Protein AF-A0A1C7PB71-F1 (afdb_monomer_lite)

Radius of gyration: 17.46 Å; chains: 1; bounding box: 55×20×53 Å

pLDDT: mean 82.97, std 10.56, range [51.03, 93.81]

Structure (mmCIF, N/CA/C/O backbone):
data_AF-A0A1C7PB71-F1
#
_entry.id   AF-A0A1C7PB71-F1
#
loop_
_atom_site.group_PDB
_atom_site.id
_atom_site.type_symbol
_atom_site.label_atom_id
_atom_site.label_alt_id
_atom_site.label_comp_id
_atom_site.label_asym_id
_atom_site.label_entity_id
_atom_site.label_seq_id
_atom_site.pdbx_PDB_ins_code
_atom_site.Cartn_x
_atom_site.Cartn_y
_atom_site.Cartn_z
_atom_site.occupancy
_atom_site.B_iso_or_equiv
_atom_site.auth_seq_id
_atom_site.auth_comp_id
_atom_site.auth_asym_id
_atom_site.auth_atom_id
_atom_site.pdbx_PDB_model_num
ATOM 1 N N . MET A 1 1 ? -35.624 0.502 22.010 1.00 69.62 1 MET A N 1
ATOM 2 C CA . MET A 1 1 ? -34.615 -0.101 21.111 1.00 69.62 1 MET A CA 1
ATOM 3 C C . MET A 1 1 ? -33.253 0.416 21.542 1.00 69.62 1 MET A C 1
ATOM 5 O O . MET A 1 1 ? -33.101 1.626 21.637 1.00 69.62 1 MET A O 1
ATOM 9 N N . TYR A 1 2 ? -32.309 -0.458 21.894 1.00 75.94 2 TYR A N 1
ATOM 10 C CA . TYR A 1 2 ? -30.954 -0.017 22.238 1.00 75.94 2 TYR A CA 1
ATOM 11 C C . TYR A 1 2 ? -30.244 0.479 20.971 1.00 75.94 2 TYR A C 1
ATOM 13 O O . TYR A 1 2 ? -30.193 -0.243 19.975 1.00 75.94 2 TYR A O 1
ATOM 21 N N . ILE A 1 3 ? -29.731 1.711 21.000 1.00 72.31 3 ILE A N 1
ATOM 22 C CA . ILE A 1 3 ? -28.936 2.287 19.913 1.00 72.31 3 ILE A CA 1
ATOM 23 C C . ILE A 1 3 ? -27.471 2.193 20.351 1.00 72.31 3 ILE A C 1
ATOM 25 O O . ILE A 1 3 ? -27.081 2.914 21.271 1.00 72.31 3 ILE A O 1
ATOM 29 N N . PRO A 1 4 ? -26.662 1.316 19.733 1.00 64.75 4 PRO A N 1
ATOM 30 C CA . PRO A 1 4 ? -25.273 1.146 20.126 1.00 64.75 4 PRO A CA 1
ATOM 31 C C . PRO A 1 4 ? -24.500 2.445 19.932 1.00 64.75 4 PRO A C 1
ATOM 33 O O . PRO A 1 4 ? -24.648 3.140 18.919 1.00 64.75 4 PRO A O 1
ATOM 36 N N . THR A 1 5 ? -23.659 2.759 20.911 1.00 68.38 5 THR A N 1
ATOM 37 C CA . THR A 1 5 ? -22.814 3.950 20.878 1.00 68.38 5 THR A CA 1
ATOM 38 C C . THR A 1 5 ? -21.776 3.830 19.757 1.00 68.38 5 THR A C 1
ATOM 40 O O . THR A 1 5 ? -21.419 2.737 19.307 1.00 68.38 5 THR A O 1
ATOM 43 N N . GLN A 1 6 ? -21.276 4.970 19.266 1.00 55.66 6 GLN A N 1
ATOM 44 C CA . GLN A 1 6 ? -20.252 4.989 18.211 1.00 55.66 6 GLN A CA 1
ATOM 45 C C . GLN A 1 6 ? -19.020 4.163 18.627 1.00 55.66 6 GLN A C 1
ATOM 47 O O . GLN A 1 6 ? -18.451 3.451 17.807 1.00 55.66 6 GLN A O 1
ATOM 52 N N . GLU A 1 7 ? -18.651 4.179 19.907 1.00 57.47 7 GLU A N 1
ATOM 53 C CA . GLU A 1 7 ? -17.521 3.401 20.420 1.00 57.47 7 GLU A CA 1
ATOM 54 C C . GLU A 1 7 ? -17.745 1.888 20.320 1.00 57.47 7 GLU A C 1
ATOM 56 O O . GLU A 1 7 ? -16.838 1.170 19.901 1.00 57.47 7 GLU A O 1
ATOM 61 N N . GLU A 1 8 ? -18.956 1.399 20.589 1.00 57.34 8 GLU A N 1
ATOM 62 C CA . GLU A 1 8 ? -19.285 -0.020 20.428 1.00 57.34 8 GLU A CA 1
ATOM 63 C C . GLU A 1 8 ? -19.335 -0.466 18.962 1.00 57.34 8 GLU A C 1
ATOM 65 O O . GLU A 1 8 ? -18.887 -1.572 18.647 1.00 57.34 8 GLU A O 1
ATOM 70 N N . ARG A 1 9 ? -19.804 0.393 18.042 1.00 58.88 9 ARG A N 1
ATOM 71 C CA . ARG A 1 9 ? -19.776 0.097 16.595 1.00 58.88 9 ARG A CA 1
ATOM 72 C C . ARG A 1 9 ? -18.356 -0.028 16.049 1.00 58.88 9 ARG A C 1
ATOM 74 O O . ARG A 1 9 ? -18.106 -0.899 15.218 1.00 58.88 9 ARG A O 1
ATOM 81 N N . TYR A 1 10 ? -17.437 0.829 16.492 1.00 53.44 10 TYR A N 1
ATOM 82 C CA . TYR A 1 10 ? -16.072 0.866 15.956 1.00 53.44 10 TYR A CA 1
ATOM 83 C C . TYR A 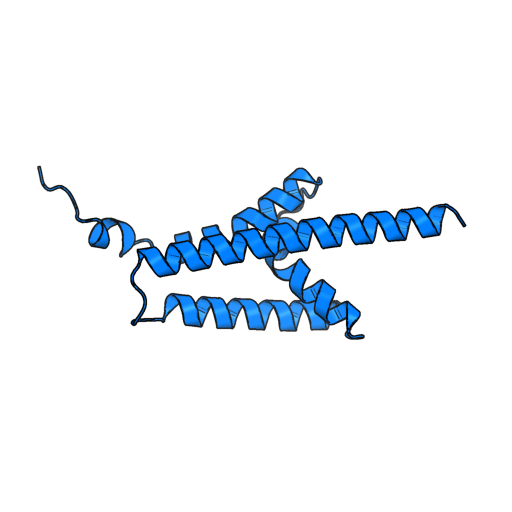1 10 ? -15.078 -0.014 16.728 1.00 53.44 10 TYR A C 1
ATOM 85 O O . TYR A 1 10 ? -14.031 -0.348 16.186 1.00 53.44 10 TYR A O 1
ATOM 93 N N . SER A 1 11 ? -15.395 -0.446 17.951 1.00 54.25 11 SER A N 1
ATOM 94 C CA . SER A 1 11 ? -14.504 -1.247 18.806 1.00 54.25 11 SER A CA 1
ATOM 95 C C . SER A 1 11 ? -14.234 -2.662 18.266 1.00 54.25 11 SER A C 1
ATOM 97 O O . SER A 1 11 ? -13.082 -3.095 18.221 1.00 54.25 11 SER A O 1
ATOM 99 N N . LYS A 1 12 ? -15.259 -3.375 17.773 1.00 51.03 12 LYS A N 1
ATOM 100 C CA . LYS A 1 12 ? -15.152 -4.818 17.460 1.00 51.03 12 LYS A CA 1
ATOM 101 C C . LYS A 1 12 ? -14.688 -5.169 16.035 1.00 51.03 12 LYS A C 1
ATOM 103 O O . LYS A 1 12 ? -14.440 -6.339 15.763 1.00 51.03 12 LYS A O 1
ATOM 108 N N . LYS A 1 13 ? -14.539 -4.193 15.129 1.00 54.50 13 LYS A N 1
ATOM 109 C CA . LYS A 1 13 ? -14.083 -4.410 13.732 1.00 54.50 13 LYS A CA 1
ATOM 110 C C . LYS A 1 13 ? -12.904 -3.519 13.293 1.00 54.50 13 LYS A C 1
ATOM 112 O O . LYS A 1 13 ? -12.546 -3.531 12.120 1.00 54.50 13 LYS A O 1
ATOM 117 N N . SER A 1 14 ? -12.283 -2.772 14.216 1.00 66.06 14 SER A N 1
ATOM 118 C CA . SER A 1 14 ? -11.401 -1.638 13.875 1.00 66.06 14 SER A CA 1
ATOM 119 C C . SER A 1 14 ? -10.160 -1.976 13.044 1.00 66.06 14 SER A C 1
ATOM 121 O O . SER A 1 14 ? -9.817 -1.206 12.151 1.00 66.06 14 SER A O 1
ATOM 123 N N . THR A 1 15 ? -9.468 -3.087 13.300 1.00 75.56 15 THR A N 1
ATOM 124 C CA . THR A 1 15 ? -8.144 -3.333 12.697 1.00 75.56 15 THR A CA 1
ATOM 125 C C . THR A 1 15 ? -8.227 -3.710 11.225 1.00 75.56 15 THR A C 1
ATOM 127 O O . THR A 1 15 ? -7.506 -3.132 10.418 1.00 75.56 15 THR A O 1
ATOM 130 N N . ALA A 1 16 ? -9.137 -4.612 10.855 1.00 79.88 16 ALA A N 1
ATOM 131 C CA . ALA A 1 16 ? -9.353 -4.982 9.457 1.00 79.88 16 ALA A CA 1
ATOM 132 C C . ALA A 1 16 ? -9.875 -3.793 8.635 1.00 79.88 16 ALA A C 1
ATOM 134 O O . ALA A 1 16 ? -9.424 -3.575 7.515 1.00 79.88 16 ALA A O 1
ATOM 135 N N . THR A 1 17 ? -10.765 -2.972 9.207 1.00 82.31 17 THR A N 1
ATOM 136 C CA . THR A 1 17 ? -11.222 -1.745 8.538 1.00 82.31 17 THR A CA 1
ATOM 137 C C . THR A 1 17 ? -10.097 -0.728 8.376 1.00 82.31 17 THR A C 1
ATOM 139 O O . THR A 1 17 ? -9.974 -0.140 7.311 1.00 82.31 17 THR A O 1
ATOM 142 N N . LEU A 1 18 ? -9.237 -0.557 9.389 1.00 84.06 18 LEU A N 1
ATOM 143 C CA . LEU A 1 18 ? -8.066 0.320 9.296 1.00 84.06 18 LEU A CA 1
ATOM 144 C C . LEU A 1 18 ? -7.098 -0.168 8.214 1.00 84.06 18 LEU A C 1
ATOM 146 O O . LEU A 1 18 ? -6.611 0.643 7.438 1.00 84.06 18 LEU A O 1
ATOM 150 N N . LEU A 1 19 ? -6.856 -1.479 8.135 1.00 87.25 19 LEU A N 1
ATOM 151 C CA . LEU A 1 19 ? -6.007 -2.079 7.107 1.00 87.25 19 LEU A CA 1
ATOM 152 C C . LEU A 1 19 ? -6.578 -1.830 5.702 1.00 87.25 19 LEU A C 1
ATOM 154 O O . LEU A 1 19 ? -5.860 -1.383 4.812 1.00 87.25 19 LEU A O 1
ATOM 158 N N . LEU A 1 20 ? -7.881 -2.062 5.515 1.00 86.62 20 LEU A N 1
ATOM 159 C CA . LEU A 1 20 ? -8.559 -1.807 4.243 1.00 86.62 20 LEU A CA 1
ATOM 160 C C . LEU A 1 20 ? -8.494 -0.329 3.845 1.00 86.62 20 LEU A C 1
ATOM 162 O O . LEU A 1 20 ? -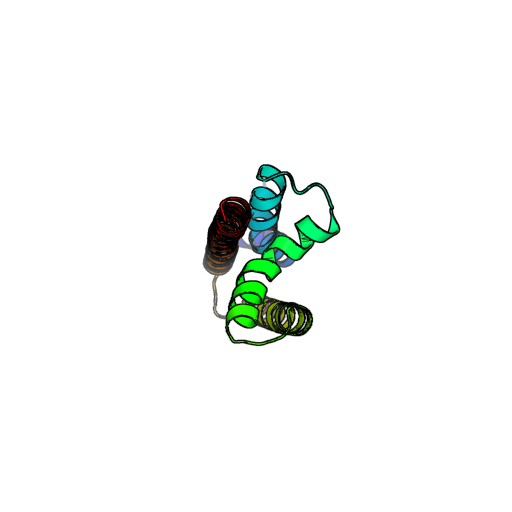8.232 -0.037 2.683 1.00 86.62 20 LEU A O 1
ATOM 166 N N . CYS A 1 21 ? -8.664 0.603 4.789 1.00 88.50 21 CYS A N 1
ATOM 167 C CA . CYS A 1 21 ? -8.527 2.038 4.519 1.00 88.50 21 CYS A CA 1
ATOM 168 C C . CYS A 1 21 ? -7.128 2.428 4.022 1.00 88.50 21 CYS A C 1
ATOM 170 O O . CYS A 1 21 ? -7.000 3.410 3.296 1.00 88.50 21 CYS A O 1
ATOM 172 N N . VAL A 1 22 ? -6.098 1.676 4.414 1.00 89.56 22 VAL A N 1
ATOM 173 C CA . VAL A 1 22 ? -4.711 1.928 4.020 1.00 89.56 22 VAL A CA 1
ATOM 174 C C . VAL A 1 22 ? -4.402 1.300 2.655 1.00 89.56 22 VAL A C 1
ATOM 176 O O . VAL A 1 22 ? -3.855 1.973 1.788 1.00 89.56 22 VAL A O 1
ATOM 179 N N . ILE A 1 23 ? -4.788 0.038 2.434 1.00 90.25 23 ILE A N 1
ATOM 180 C CA . ILE A 1 23 ? -4.387 -0.729 1.239 1.00 90.25 23 ILE A CA 1
ATOM 181 C C . ILE A 1 23 ? -5.294 -0.456 0.031 1.00 90.25 23 ILE A C 1
ATOM 183 O O . ILE A 1 23 ? -4.810 -0.336 -1.096 1.00 90.25 23 ILE A O 1
ATOM 187 N N . ALA A 1 24 ? -6.611 -0.365 0.245 1.00 90.19 24 ALA A N 1
ATOM 188 C CA . ALA A 1 24 ? -7.582 -0.322 -0.848 1.00 90.19 24 ALA A CA 1
ATOM 189 C C . ALA A 1 24 ? -7.385 0.857 -1.821 1.00 90.19 24 ALA A C 1
ATOM 191 O O . ALA A 1 24 ? -7.491 0.623 -3.024 1.00 90.19 24 ALA A O 1
ATOM 192 N N . PRO A 1 25 ? -7.058 2.091 -1.379 1.00 92.69 25 PRO A N 1
ATOM 193 C CA . PRO A 1 25 ? -6.857 3.208 -2.301 1.00 92.69 25 PRO A CA 1
ATOM 194 C C . PRO A 1 25 ? -5.777 2.942 -3.361 1.00 92.69 25 PRO A C 1
ATOM 196 O O . PRO A 1 25 ? -6.005 3.187 -4.545 1.00 92.69 25 PRO A O 1
ATOM 199 N N . SER A 1 26 ? -4.625 2.392 -2.964 1.00 91.06 26 SER A N 1
ATOM 200 C CA . SER A 1 26 ? -3.530 2.070 -3.890 1.00 91.06 26 SER A CA 1
ATOM 201 C C . SER A 1 26 ? -3.901 0.944 -4.855 1.00 91.06 26 SER A C 1
ATOM 203 O O . SER A 1 26 ? -3.586 1.032 -6.041 1.00 91.06 26 SER A O 1
ATOM 205 N N . ALA A 1 27 ? -4.614 -0.079 -4.375 1.00 90.69 27 ALA A N 1
ATOM 206 C CA . ALA A 1 27 ? -5.118 -1.157 -5.224 1.00 90.69 27 ALA A CA 1
ATOM 207 C C . ALA A 1 27 ? -6.102 -0.626 -6.281 1.00 90.69 27 ALA A C 1
ATOM 209 O O . ALA A 1 27 ? -5.996 -0.972 -7.453 1.00 90.69 27 ALA A O 1
ATOM 210 N N . VAL A 1 28 ? -7.018 0.271 -5.895 1.00 90.75 28 VAL A N 1
ATOM 211 C CA . VAL A 1 28 ? -7.968 0.900 -6.827 1.00 90.75 28 VAL A CA 1
ATOM 212 C C . VAL A 1 28 ? -7.236 1.711 -7.895 1.00 90.75 28 VAL A C 1
ATOM 214 O O . VAL A 1 28 ? -7.560 1.581 -9.071 1.00 90.75 28 VAL A O 1
ATOM 217 N N . VAL A 1 29 ? -6.228 2.508 -7.521 1.00 91.25 29 VAL A N 1
ATOM 218 C CA . VAL A 1 29 ? -5.424 3.269 -8.494 1.00 91.25 29 VAL A CA 1
ATOM 219 C C . VAL A 1 29 ? -4.767 2.342 -9.514 1.00 91.25 29 VAL A C 1
ATOM 221 O O . VAL A 1 29 ? -4.870 2.591 -10.712 1.00 91.25 29 VAL A O 1
ATOM 224 N N . LEU A 1 30 ? -4.133 1.263 -9.057 1.00 89.75 30 LEU A N 1
ATOM 225 C CA . LEU A 1 30 ? -3.455 0.323 -9.944 1.00 89.75 30 LEU A CA 1
ATOM 226 C C . LEU A 1 30 ? -4.435 -0.439 -10.847 1.00 89.75 30 LEU A C 1
ATOM 228 O O . LEU A 1 30 ? -4.167 -0.607 -12.035 1.00 89.75 30 LEU A O 1
ATOM 232 N N . GLY A 1 31 ? -5.596 -0.826 -10.313 1.00 88.19 31 GLY A N 1
ATOM 233 C CA . GLY A 1 31 ? -6.670 -1.451 -11.085 1.00 88.19 31 GLY A CA 1
ATOM 234 C C . GLY A 1 31 ? -7.221 -0.538 -12.181 1.00 88.19 31 GLY A C 1
ATOM 235 O O . GLY A 1 31 ? -7.395 -0.973 -13.316 1.00 88.19 31 GLY A O 1
ATOM 236 N N . LEU A 1 32 ? -7.412 0.752 -11.884 1.00 88.44 32 LEU A N 1
ATOM 237 C CA . LEU A 1 32 ? -7.834 1.750 -12.876 1.00 88.44 32 LEU A CA 1
ATOM 238 C C . LEU A 1 32 ? -6.780 1.995 -13.965 1.00 88.44 32 LEU A C 1
ATOM 240 O O . LEU A 1 32 ? -7.132 2.407 -15.066 1.00 88.44 32 LEU A O 1
ATOM 244 N N . MET A 1 33 ? -5.504 1.732 -13.677 1.00 85.00 33 MET A N 1
ATOM 245 C CA . MET A 1 33 ? -4.410 1.800 -14.653 1.00 85.00 33 MET A CA 1
ATOM 246 C C . MET A 1 33 ? -4.184 0.477 -15.406 1.00 85.00 33 MET A C 1
ATOM 248 O O . MET A 1 33 ? -3.216 0.363 -16.153 1.00 85.00 33 MET A O 1
ATOM 252 N N . GLY A 1 34 ? -5.076 -0.508 -15.243 1.00 84.06 34 GLY A N 1
ATOM 253 C CA . GLY A 1 34 ? -5.054 -1.773 -15.982 1.00 84.06 34 GLY A CA 1
ATOM 254 C C . GLY A 1 34 ? -4.357 -2.934 -15.269 1.00 84.06 34 GLY A C 1
ATOM 255 O O . GLY A 1 34 ? -4.213 -4.002 -15.858 1.00 84.06 34 GLY A O 1
ATOM 256 N N . GLY A 1 35 ? -3.938 -2.772 -14.010 1.00 82.44 35 GLY A N 1
ATOM 257 C CA . GLY A 1 35 ? -3.396 -3.870 -13.211 1.00 82.44 35 GLY A CA 1
ATOM 258 C C . GLY A 1 35 ? -4.490 -4.860 -12.808 1.00 82.44 35 GLY A C 1
ATOM 259 O O . GLY A 1 35 ? -5.350 -4.534 -11.994 1.00 82.44 35 GLY A O 1
ATOM 260 N N . THR A 1 36 ? -4.461 -6.074 -13.355 1.00 81.88 36 THR A N 1
ATOM 261 C CA . THR A 1 36 ? -5.464 -7.120 -13.074 1.00 81.88 36 THR A CA 1
ATOM 262 C C . THR A 1 36 ? -4.969 -8.210 -12.125 1.00 81.88 36 THR A C 1
ATOM 264 O O . THR A 1 36 ? -5.779 -8.955 -11.576 1.00 81.88 36 THR A O 1
ATOM 267 N N . ASP A 1 37 ? -3.658 -8.304 -11.903 1.00 89.38 37 ASP A N 1
ATOM 268 C CA . ASP A 1 37 ? -3.071 -9.311 -11.022 1.00 89.38 37 ASP A CA 1
ATOM 269 C C . ASP A 1 37 ? -3.354 -8.985 -9.548 1.00 89.38 37 ASP A C 1
ATOM 271 O O . ASP A 1 37 ? -2.989 -7.925 -9.032 1.00 89.38 37 ASP A O 1
ATOM 275 N N . LEU A 1 38 ? -3.985 -9.934 -8.853 1.00 83.56 38 LEU A N 1
ATOM 276 C CA . LEU A 1 38 ? -4.323 -9.838 -7.438 1.00 83.56 38 LEU A CA 1
ATOM 277 C C . LEU A 1 38 ? -3.091 -9.571 -6.562 1.00 83.56 38 LEU A C 1
ATOM 279 O O . LEU A 1 38 ? -3.170 -8.770 -5.630 1.00 83.56 38 LEU A O 1
ATOM 283 N N . MET A 1 39 ? -1.951 -10.204 -6.852 1.00 84.94 39 MET A N 1
ATOM 284 C CA . MET A 1 39 ? -0.726 -10.002 -6.069 1.00 84.94 39 MET A CA 1
ATOM 285 C C . MET A 1 39 ? -0.173 -8.590 -6.259 1.00 84.94 39 MET A C 1
ATOM 287 O O . MET A 1 39 ? 0.274 -7.952 -5.300 1.00 84.94 39 MET A O 1
ATOM 291 N N . LEU A 1 40 ? -0.263 -8.066 -7.480 1.00 84.38 40 LEU A N 1
ATOM 292 C CA . LEU A 1 40 ? 0.141 -6.705 -7.812 1.00 84.38 40 LEU A CA 1
ATOM 293 C C . LEU A 1 40 ? -0.769 -5.681 -7.112 1.00 84.38 40 LEU A C 1
ATOM 295 O O . LEU A 1 40 ? -0.287 -4.724 -6.513 1.00 84.38 40 LEU A O 1
ATOM 299 N N . LEU A 1 41 ? -2.082 -5.927 -7.105 1.00 86.88 41 LEU A N 1
ATOM 300 C CA . LEU A 1 41 ? -3.071 -5.086 -6.428 1.00 86.88 41 LEU A CA 1
ATOM 301 C C . LEU A 1 41 ? -2.863 -5.050 -4.909 1.00 86.88 41 LEU A C 1
ATOM 303 O O . LEU A 1 41 ? -2.916 -3.979 -4.306 1.00 86.88 41 LEU A O 1
ATOM 307 N N . LEU A 1 42 ? -2.576 -6.194 -4.283 1.00 83.69 42 LEU A N 1
ATOM 308 C CA . LEU A 1 42 ? -2.317 -6.271 -2.841 1.00 83.69 42 LEU A CA 1
ATOM 309 C C . LEU A 1 42 ? -1.000 -5.595 -2.440 1.00 83.69 42 LEU A C 1
ATOM 311 O O . LEU A 1 42 ? -0.901 -5.020 -1.355 1.00 83.69 42 LEU A O 1
ATOM 315 N N . THR A 1 43 ? 0.007 -5.633 -3.314 1.00 85.94 43 THR A N 1
ATOM 316 C CA . THR A 1 43 ? 1.321 -5.017 -3.071 1.00 85.94 43 THR A CA 1
ATOM 317 C C . THR A 1 43 ? 1.421 -3.573 -3.568 1.00 85.94 43 THR A C 1
ATOM 319 O O . THR A 1 43 ? 2.404 -2.893 -3.267 1.00 85.94 43 THR A O 1
ATOM 322 N N . ALA A 1 44 ? 0.384 -3.055 -4.233 1.00 88.81 44 ALA A N 1
ATOM 323 C CA . ALA A 1 44 ? 0.313 -1.692 -4.764 1.00 88.81 44 ALA A CA 1
ATOM 324 C C . ALA A 1 44 ? 0.603 -0.619 -3.707 1.00 88.81 44 ALA A C 1
ATOM 326 O O . ALA A 1 44 ? 1.193 0.415 -4.001 1.00 88.81 44 ALA A O 1
ATOM 327 N N . PHE A 1 45 ? 0.211 -0.870 -2.459 1.00 90.88 45 PHE A N 1
ATOM 328 C CA . PHE A 1 45 ? 0.454 0.038 -1.340 1.00 90.88 45 PHE A CA 1
ATOM 329 C C . PHE A 1 45 ? 1.941 0.131 -0.931 1.00 90.88 45 PHE A C 1
ATOM 331 O O . PHE A 1 45 ? 2.388 1.154 -0.420 1.00 90.88 45 PHE A O 1
ATOM 338 N N . ILE A 1 46 ? 2.723 -0.924 -1.172 1.00 90.62 46 ILE A N 1
ATOM 339 C CA . ILE A 1 46 ? 4.145 -1.026 -0.797 1.00 90.62 46 ILE A CA 1
ATOM 340 C C . ILE A 1 46 ? 5.038 -0.362 -1.858 1.00 90.62 46 ILE A C 1
ATOM 342 O O . ILE A 1 46 ? 6.108 0.168 -1.537 1.00 90.62 46 ILE A O 1
ATOM 346 N N . GLN A 1 47 ? 4.582 -0.366 -3.112 1.00 88.06 47 GLN A N 1
ATOM 347 C CA . GLN A 1 47 ? 5.329 0.087 -4.286 1.00 88.06 47 GLN A CA 1
ATOM 348 C C . GLN A 1 47 ? 5.856 1.531 -4.228 1.00 88.06 47 GLN A C 1
ATOM 350 O O . GLN A 1 47 ? 7.028 1.717 -4.546 1.00 88.06 47 GLN A O 1
ATOM 355 N N . PRO A 1 48 ? 5.102 2.554 -3.779 1.00 88.69 48 PRO A N 1
ATOM 356 C CA . PRO A 1 48 ? 5.570 3.941 -3.844 1.00 88.69 48 PRO A CA 1
ATOM 357 C C . PRO A 1 48 ? 6.841 4.170 -3.028 1.00 88.69 48 PRO A C 1
ATOM 359 O O . PRO A 1 48 ? 7.785 4.813 -3.479 1.00 88.69 48 PRO A O 1
ATOM 362 N N . LEU A 1 49 ? 6.886 3.600 -1.824 1.00 88.69 49 LEU A N 1
ATOM 363 C CA . LEU A 1 49 ? 8.050 3.713 -0.955 1.00 88.69 49 LEU A CA 1
ATOM 364 C C . LEU A 1 49 ? 9.198 2.816 -1.437 1.00 88.69 49 LEU A C 1
ATOM 366 O O . LEU A 1 49 ? 10.352 3.223 -1.354 1.00 88.69 49 LEU A O 1
ATOM 370 N N . ALA A 1 50 ? 8.899 1.634 -1.986 1.00 88.50 50 ALA A N 1
ATOM 371 C CA . ALA A 1 50 ? 9.917 0.765 -2.575 1.00 88.50 50 ALA A CA 1
ATOM 372 C C . ALA A 1 50 ? 10.613 1.433 -3.774 1.00 88.50 50 ALA A C 1
ATOM 374 O O . ALA A 1 50 ? 11.837 1.377 -3.879 1.00 88.50 50 ALA A O 1
ATOM 375 N N . PHE A 1 51 ? 9.845 2.124 -4.621 1.00 88.00 51 PHE A N 1
ATOM 376 C CA . PHE A 1 51 ? 10.352 2.899 -5.749 1.00 88.00 51 PHE A CA 1
ATOM 377 C C . PHE A 1 51 ? 11.294 4.019 -5.289 1.00 88.00 51 PHE A C 1
ATOM 379 O O . PHE A 1 51 ? 12.411 4.125 -5.789 1.00 88.00 51 PHE A O 1
ATOM 386 N N . LEU A 1 52 ? 10.900 4.796 -4.272 1.00 86.88 52 LEU A N 1
ATOM 387 C CA . LEU A 1 52 ? 11.761 5.835 -3.691 1.00 86.88 52 LEU A CA 1
ATOM 388 C C . LEU A 1 52 ? 13.070 5.267 -3.129 1.00 86.88 52 LEU A C 1
ATOM 390 O O . LEU A 1 52 ? 14.127 5.857 -3.323 1.00 86.88 52 LEU A O 1
ATOM 394 N N . ILE A 1 53 ? 13.013 4.114 -2.459 1.00 88.44 53 ILE A N 1
ATOM 395 C CA . ILE A 1 53 ? 14.209 3.454 -1.925 1.00 88.44 53 ILE A CA 1
ATOM 396 C C . ILE A 1 53 ? 15.120 2.978 -3.062 1.00 88.44 53 ILE A C 1
ATOM 398 O O . ILE A 1 53 ? 16.341 3.095 -2.955 1.00 88.44 53 ILE A O 1
ATOM 402 N N . SER A 1 54 ? 14.552 2.477 -4.161 1.00 86.75 54 SER A N 1
ATOM 403 C CA . SER A 1 54 ? 15.357 2.056 -5.307 1.00 86.75 54 SER A CA 1
ATOM 404 C C . SER A 1 54 ? 16.039 3.231 -6.011 1.00 86.75 54 SER A C 1
ATOM 406 O O . SER A 1 54 ? 17.200 3.106 -6.399 1.00 86.75 54 SER A O 1
ATOM 408 N N . LEU A 1 55 ? 15.398 4.406 -6.066 1.00 84.75 55 LEU A N 1
ATOM 409 C CA . LEU A 1 55 ? 16.036 5.638 -6.552 1.00 84.75 55 LEU A CA 1
ATOM 410 C C . LEU A 1 55 ? 17.263 6.051 -5.720 1.00 84.75 55 LEU A C 1
ATOM 412 O O . LEU A 1 55 ? 18.156 6.712 -6.240 1.00 84.75 55 LEU A O 1
ATOM 416 N N . CYS A 1 56 ? 17.356 5.634 -4.453 1.00 85.44 56 CYS A N 1
ATOM 417 C CA . CYS A 1 56 ? 18.542 5.846 -3.619 1.00 85.44 56 CYS A CA 1
ATOM 418 C C . CYS A 1 56 ? 19.699 4.867 -3.919 1.00 85.44 56 CYS A C 1
ATOM 420 O O . CYS A 1 56 ? 20.689 4.865 -3.189 1.00 85.44 56 CYS A O 1
ATOM 422 N N . GLY A 1 57 ? 19.593 4.038 -4.964 1.00 84.62 57 GLY A N 1
ATOM 423 C CA . GLY A 1 57 ? 20.645 3.113 -5.405 1.00 84.62 57 GLY A CA 1
ATOM 424 C C . GLY A 1 57 ? 20.553 1.702 -4.817 1.00 84.62 57 GLY A C 1
ATOM 425 O O . GLY A 1 57 ? 21.473 0.904 -4.981 1.00 84.62 57 GLY A O 1
ATOM 426 N N . LEU A 1 58 ? 19.457 1.373 -4.129 1.00 85.88 58 LEU A N 1
ATOM 427 C CA . LEU A 1 58 ? 19.199 0.030 -3.604 1.00 85.88 58 LEU A CA 1
ATOM 428 C C . LEU A 1 58 ? 18.477 -0.837 -4.645 1.00 85.88 58 LEU A C 1
ATOM 430 O O . LEU A 1 58 ? 17.715 -0.345 -5.481 1.00 85.88 58 LEU A O 1
ATOM 434 N N . SER A 1 59 ? 18.682 -2.155 -4.578 1.00 88.94 59 SER A N 1
ATOM 435 C CA . SER A 1 59 ? 17.956 -3.087 -5.444 1.00 88.94 59 SER A CA 1
ATOM 436 C C . SER A 1 59 ? 16.450 -3.048 -5.156 1.00 88.94 59 SER A C 1
ATOM 438 O O . SER A 1 59 ? 16.021 -2.900 -4.008 1.00 88.94 59 SER A O 1
ATOM 440 N N . ASN A 1 60 ? 15.631 -3.239 -6.194 1.00 83.62 60 ASN A N 1
ATOM 441 C CA . ASN A 1 60 ? 14.168 -3.242 -6.069 1.00 83.62 60 ASN A CA 1
ATOM 442 C C . ASN A 1 60 ? 13.661 -4.261 -5.036 1.00 83.62 60 ASN A C 1
ATOM 444 O O . ASN A 1 60 ? 12.727 -3.980 -4.289 1.00 83.62 60 ASN A O 1
ATOM 448 N N . THR A 1 61 ? 14.302 -5.428 -4.939 1.00 87.31 61 THR A N 1
ATOM 449 C CA . THR A 1 61 ? 13.949 -6.459 -3.953 1.00 87.31 61 THR A CA 1
ATOM 450 C C . THR A 1 61 ? 14.167 -5.980 -2.519 1.00 87.31 61 THR A C 1
ATOM 452 O O . THR A 1 61 ? 13.281 -6.142 -1.680 1.00 87.31 61 THR A O 1
ATOM 455 N N . MET A 1 62 ? 15.294 -5.322 -2.238 1.00 87.06 62 MET A N 1
ATOM 456 C CA . MET A 1 62 ? 15.569 -4.740 -0.920 1.00 87.06 62 MET A CA 1
ATOM 457 C C . MET A 1 62 ? 14.630 -3.568 -0.622 1.00 87.06 62 MET A C 1
ATOM 459 O O . MET A 1 62 ? 14.137 -3.453 0.499 1.00 87.06 62 MET A O 1
ATOM 463 N N . GLY A 1 63 ? 14.310 -2.749 -1.629 1.00 88.81 63 GLY A N 1
ATOM 464 C CA . GLY A 1 63 ? 13.326 -1.672 -1.515 1.00 88.81 63 GLY A CA 1
ATOM 465 C C . GLY A 1 63 ? 11.939 -2.172 -1.103 1.00 88.81 63 GLY A C 1
ATOM 466 O O . GLY A 1 63 ? 11.331 -1.611 -0.192 1.00 88.81 63 GLY A O 1
ATOM 467 N N . ILE A 1 64 ? 11.463 -3.269 -1.702 1.00 89.88 64 ILE A N 1
ATOM 468 C CA . ILE A 1 64 ? 10.183 -3.900 -1.340 1.00 89.88 64 ILE A CA 1
ATOM 469 C C . ILE A 1 64 ? 10.219 -4.424 0.100 1.00 89.88 64 ILE A C 1
ATOM 471 O O . ILE A 1 64 ? 9.283 -4.169 0.860 1.00 89.88 64 ILE A O 1
ATOM 475 N N . ILE A 1 65 ? 11.295 -5.111 0.500 1.00 91.12 65 ILE A N 1
ATOM 476 C CA . ILE A 1 65 ? 11.437 -5.655 1.860 1.00 91.12 65 ILE A CA 1
ATOM 477 C C . ILE A 1 65 ? 11.410 -4.523 2.891 1.00 91.12 65 ILE A C 1
ATOM 479 O O . ILE A 1 65 ? 10.598 -4.553 3.817 1.00 91.12 65 ILE A O 1
ATOM 483 N N . ILE A 1 66 ? 12.241 -3.496 2.711 1.00 91.56 66 ILE A N 1
ATOM 484 C CA . ILE A 1 66 ? 12.324 -2.357 3.633 1.00 91.56 66 ILE A CA 1
ATOM 485 C C . ILE A 1 66 ? 10.986 -1.615 3.687 1.00 91.56 66 ILE A C 1
ATOM 487 O O . ILE A 1 66 ? 10.486 -1.335 4.776 1.00 91.56 66 ILE A O 1
ATOM 491 N N . SER A 1 67 ? 10.371 -1.350 2.531 1.00 92.50 67 SER A N 1
ATOM 492 C CA . SER A 1 67 ? 9.058 -0.709 2.458 1.00 92.50 67 SER A CA 1
ATOM 493 C C . SER A 1 67 ? 8.008 -1.509 3.232 1.00 92.50 67 SER A C 1
ATOM 495 O O . SER A 1 67 ? 7.330 -0.958 4.099 1.00 92.50 67 SER A O 1
ATOM 497 N N . SER A 1 68 ? 7.929 -2.824 3.003 1.00 90.19 68 SER A N 1
ATOM 498 C CA . SER A 1 68 ? 6.982 -3.705 3.694 1.00 90.19 68 SER A CA 1
ATOM 499 C C . SER A 1 68 ? 7.157 -3.665 5.217 1.00 90.19 68 SER A C 1
ATOM 501 O O . SER A 1 68 ? 6.173 -3.566 5.953 1.00 90.19 68 SER A O 1
ATOM 503 N N . LEU A 1 69 ? 8.407 -3.643 5.692 1.00 93.81 69 LEU A N 1
ATOM 504 C CA . LEU A 1 69 ? 8.747 -3.598 7.109 1.00 93.81 69 LEU A CA 1
ATOM 505 C C . LEU A 1 69 ? 8.339 -2.260 7.739 1.00 93.81 69 LEU A C 1
ATOM 507 O O . LEU A 1 69 ? 7.701 -2.240 8.791 1.00 93.81 69 LEU A O 1
ATOM 511 N N . VAL A 1 70 ? 8.644 -1.144 7.071 1.00 93.19 70 VAL A N 1
ATOM 512 C CA . VAL A 1 70 ? 8.266 0.203 7.525 1.00 93.19 70 VAL A CA 1
ATOM 513 C C . VAL A 1 70 ? 6.745 0.340 7.601 1.00 93.19 70 VAL A C 1
ATOM 515 O O . VAL A 1 70 ? 6.224 0.764 8.633 1.00 93.19 70 VAL A O 1
ATOM 518 N N . GLN A 1 71 ? 6.016 -0.071 6.558 1.00 91.75 71 GLN A N 1
ATOM 519 C CA . GLN A 1 71 ? 4.551 -0.023 6.549 1.00 91.75 71 GLN A CA 1
ATOM 520 C C . GLN A 1 71 ? 3.942 -0.888 7.666 1.00 91.75 71 GLN A C 1
ATOM 522 O O . GLN A 1 71 ? 3.036 -0.441 8.372 1.00 91.75 71 GLN A O 1
ATOM 527 N N . ALA A 1 72 ? 4.460 -2.104 7.873 1.00 90.56 72 ALA A N 1
ATOM 528 C CA . ALA A 1 72 ? 3.980 -3.008 8.915 1.00 90.56 72 ALA A CA 1
ATOM 529 C C . ALA A 1 72 ? 4.211 -2.442 10.327 1.00 90.56 72 ALA A C 1
ATOM 531 O O . ALA A 1 72 ? 3.300 -2.475 11.160 1.00 90.56 72 ALA A O 1
ATOM 532 N N . ILE A 1 73 ? 5.394 -1.874 10.590 1.00 92.44 73 ILE A N 1
ATOM 533 C CA . ILE A 1 73 ? 5.726 -1.248 11.879 1.00 92.44 73 ILE A CA 1
ATOM 534 C C . ILE A 1 73 ? 4.819 -0.043 12.137 1.00 92.44 73 ILE A C 1
ATOM 536 O O . ILE A 1 73 ? 4.218 0.054 13.210 1.00 92.44 73 ILE A O 1
ATOM 540 N N . LEU A 1 74 ? 4.664 0.847 11.154 1.00 90.81 74 LEU A N 1
ATOM 541 C CA . LEU A 1 74 ? 3.804 2.026 11.276 1.00 90.81 74 LEU A CA 1
ATOM 542 C C . LEU A 1 74 ? 2.340 1.633 11.525 1.00 90.81 74 LEU A C 1
ATOM 544 O O . LEU A 1 74 ? 1.681 2.213 12.393 1.00 90.81 74 LEU A O 1
ATOM 548 N N . PHE A 1 75 ? 1.840 0.603 10.835 1.00 90.62 75 PHE A N 1
ATOM 549 C CA . PHE A 1 75 ? 0.480 0.109 11.032 1.00 90.62 75 PHE A CA 1
ATOM 550 C C . PHE A 1 75 ? 0.302 -0.501 12.424 1.00 90.62 75 PHE A C 1
ATOM 552 O O . PHE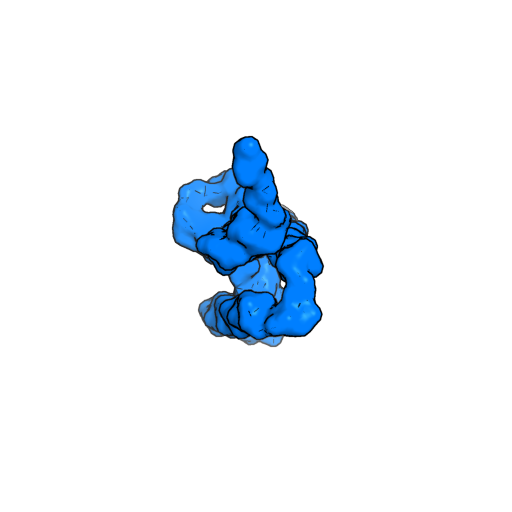 A 1 75 ? -0.684 -0.226 13.108 1.00 90.62 75 PHE A O 1
ATOM 559 N N . PHE A 1 76 ? 1.278 -1.280 12.891 1.00 89.56 76 PHE A N 1
ATOM 560 C CA . PHE A 1 76 ? 1.264 -1.862 14.229 1.00 89.56 76 PHE A CA 1
ATOM 561 C C . PHE A 1 76 ? 1.287 -0.792 15.328 1.00 89.56 76 PHE A C 1
ATOM 563 O O . PHE A 1 76 ? 0.531 -0.885 16.301 1.00 89.56 76 PHE A O 1
ATOM 570 N N . MET A 1 77 ? 2.099 0.256 15.158 1.00 88.56 77 MET A N 1
ATOM 571 C CA . MET A 1 77 ? 2.121 1.412 16.055 1.00 88.56 77 MET A CA 1
ATOM 572 C C . MET A 1 77 ? 0.767 2.127 16.075 1.00 88.56 77 MET A C 1
ATOM 574 O O . MET A 1 77 ? 0.246 2.410 17.155 1.00 88.56 77 MET A O 1
ATOM 578 N N . LEU A 1 78 ? 0.157 2.359 14.907 1.00 86.06 78 LEU A N 1
ATOM 579 C CA . LEU A 1 78 ? -1.164 2.980 14.794 1.00 86.06 78 LEU A CA 1
ATOM 580 C C . LEU A 1 78 ? -2.257 2.128 15.461 1.00 86.06 78 LEU A C 1
ATOM 582 O O . LEU A 1 78 ? -3.095 2.653 16.199 1.00 86.06 78 LEU A O 1
ATOM 586 N N . ALA A 1 79 ? -2.227 0.809 15.257 1.00 82.88 79 ALA A N 1
ATOM 587 C CA . ALA A 1 79 ? -3.183 -0.127 15.842 1.00 82.88 79 ALA A CA 1
ATOM 588 C C . ALA A 1 79 ? -3.072 -0.183 17.377 1.00 82.88 79 ALA A C 1
ATOM 590 O O . ALA A 1 79 ? -4.092 -0.216 18.072 1.00 82.88 79 ALA A O 1
ATOM 591 N N . ARG A 1 80 ? -1.847 -0.136 17.922 1.00 83.56 80 ARG A N 1
ATOM 592 C CA . ARG A 1 80 ? -1.583 -0.185 19.371 1.00 83.56 80 ARG A CA 1
ATOM 593 C C . ARG A 1 80 ? -1.620 1.171 20.079 1.00 83.56 80 ARG A C 1
ATOM 595 O O . ARG A 1 80 ? -1.547 1.200 21.309 1.00 83.56 80 ARG A O 1
ATOM 602 N N . ALA A 1 81 ? -1.755 2.285 19.361 1.00 79.00 81 ALA A N 1
ATOM 603 C CA . ALA A 1 81 ? -1.725 3.629 19.933 1.00 79.00 81 ALA A CA 1
ATOM 604 C C . ALA A 1 81 ? -2.926 3.915 20.858 1.00 79.00 81 ALA A C 1
ATOM 606 O O . ALA A 1 81 ? -3.923 4.506 20.449 1.00 79.00 81 ALA A O 1
ATOM 607 N N . LYS A 1 82 ? -2.816 3.558 22.145 1.00 68.81 82 LYS A N 1
ATOM 608 C CA . LYS A 1 82 ? -3.878 3.736 23.159 1.00 68.81 82 LYS A CA 1
ATOM 609 C C . LYS A 1 82 ? -4.298 5.196 23.378 1.00 68.81 82 LYS A C 1
ATOM 611 O O . LYS A 1 82 ? -5.430 5.439 23.773 1.00 68.81 82 LYS A O 1
ATOM 616 N N . LYS A 1 83 ? -3.416 6.162 23.092 1.00 73.56 83 LYS A N 1
ATOM 617 C CA . LYS A 1 83 ? -3.662 7.604 23.294 1.00 73.56 83 LYS A CA 1
ATOM 618 C C . LYS A 1 83 ? -4.537 8.256 22.212 1.00 73.56 83 LYS A C 1
ATOM 620 O O . LYS A 1 83 ? -4.965 9.392 22.386 1.00 73.56 83 LYS A O 1
ATOM 625 N N . LEU A 1 84 ? -4.786 7.580 21.087 1.00 71.56 84 LEU A N 1
ATOM 626 C CA . LEU A 1 84 ? -5.559 8.142 19.976 1.00 71.56 84 LEU A CA 1
ATOM 627 C C . LEU A 1 84 ? -7.018 7.694 20.040 1.00 71.56 84 LEU A C 1
ATOM 629 O O . LEU A 1 84 ? -7.290 6.494 20.144 1.00 71.56 84 LEU A O 1
ATOM 633 N N . SER A 1 85 ? -7.944 8.647 19.903 1.00 78.31 85 SER A N 1
ATOM 634 C CA . SER A 1 85 ? -9.370 8.349 19.767 1.00 78.31 85 SER A CA 1
ATOM 635 C C . SER A 1 85 ? -9.652 7.579 18.465 1.00 78.31 85 SER A C 1
ATOM 637 O O . SER A 1 85 ? -8.935 7.770 17.474 1.00 78.31 85 SER A O 1
ATOM 639 N N . PRO A 1 86 ? -10.698 6.730 18.419 1.00 74.19 86 PRO A N 1
ATOM 640 C CA . PRO A 1 86 ? -10.997 5.899 17.248 1.00 74.19 86 PRO A CA 1
ATOM 641 C C . PRO A 1 86 ? -11.167 6.709 15.956 1.00 74.19 86 PRO A C 1
ATOM 643 O O . PRO A 1 86 ? -10.646 6.327 14.911 1.00 74.19 86 PRO A O 1
ATOM 646 N N . LYS A 1 87 ? -11.815 7.880 16.048 1.00 78.94 87 LYS A N 1
ATOM 647 C CA . LYS A 1 87 ? -12.001 8.801 14.915 1.00 78.94 87 LYS A CA 1
ATOM 648 C C . LYS A 1 87 ? -10.666 9.273 14.337 1.00 78.94 87 LYS A C 1
ATOM 650 O O . LYS A 1 87 ? -10.474 9.214 13.130 1.00 78.94 87 LYS A O 1
ATOM 655 N N . ARG A 1 88 ? -9.723 9.683 15.195 1.00 81.94 88 ARG A N 1
ATOM 656 C CA . ARG A 1 88 ? -8.401 10.159 14.756 1.00 81.94 88 ARG A CA 1
ATOM 657 C C . ARG A 1 88 ? -7.589 9.051 14.092 1.00 81.94 88 ARG A C 1
ATOM 659 O O . ARG A 1 88 ? -6.950 9.312 13.080 1.00 81.94 88 ARG A O 1
ATOM 666 N N . ARG A 1 89 ? -7.638 7.818 14.612 1.00 82.75 89 ARG A N 1
ATOM 667 C CA . ARG A 1 89 ? -6.945 6.675 13.986 1.00 82.75 89 ARG A CA 1
ATOM 668 C C . ARG A 1 89 ? -7.468 6.399 12.582 1.00 82.75 89 ARG A C 1
ATOM 670 O O . ARG A 1 89 ? -6.669 6.195 11.676 1.00 82.75 89 ARG A O 1
ATOM 677 N N . LEU A 1 90 ? -8.789 6.442 12.406 1.00 83.81 90 LEU A N 1
ATOM 678 C CA . LEU A 1 90 ? -9.414 6.259 11.099 1.00 83.81 90 LEU A CA 1
ATOM 679 C C . LEU A 1 90 ? -8.993 7.361 10.119 1.00 83.81 90 LEU A C 1
ATOM 681 O O . LEU A 1 90 ? -8.597 7.054 9.001 1.00 83.81 90 LEU A O 1
ATOM 685 N N . THR A 1 91 ? -9.012 8.629 10.540 1.00 86.62 91 THR A N 1
ATOM 686 C CA . THR A 1 91 ? -8.565 9.742 9.689 1.00 86.62 91 THR A CA 1
ATOM 687 C C . THR A 1 91 ? -7.103 9.585 9.276 1.00 86.62 91 THR A C 1
ATOM 689 O O . THR A 1 91 ? -6.797 9.748 8.101 1.00 86.62 91 THR A O 1
ATOM 692 N N . ILE A 1 92 ? -6.210 9.215 10.202 1.00 89.12 92 ILE A N 1
ATOM 693 C CA . ILE A 1 92 ? -4.791 8.978 9.892 1.00 89.12 92 ILE A CA 1
ATOM 694 C C . ILE A 1 92 ? -4.640 7.840 8.877 1.00 89.12 92 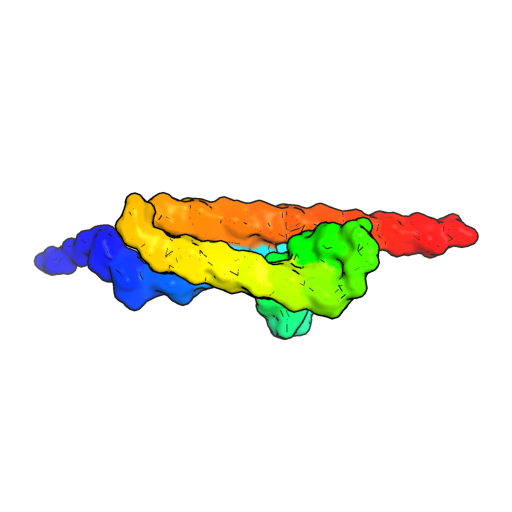ILE A C 1
ATOM 696 O O . ILE A 1 92 ? -3.909 7.994 7.905 1.00 89.12 92 ILE A O 1
ATOM 700 N N . ALA A 1 93 ? -5.353 6.727 9.068 1.00 88.75 93 ALA A N 1
ATOM 701 C CA . ALA A 1 93 ? -5.318 5.594 8.146 1.00 88.75 93 ALA A CA 1
ATOM 702 C C . ALA A 1 93 ? -5.791 5.977 6.734 1.00 88.75 93 ALA A C 1
ATOM 704 O O . ALA A 1 93 ? -5.138 5.622 5.759 1.00 88.75 93 ALA A O 1
ATOM 705 N N . ILE A 1 94 ? -6.883 6.742 6.623 1.00 89.44 94 ILE A N 1
ATOM 706 C CA . ILE A 1 94 ? -7.397 7.218 5.331 1.00 89.44 94 ILE A CA 1
ATOM 707 C C . ILE A 1 94 ? -6.397 8.170 4.669 1.00 89.44 94 ILE A C 1
ATOM 709 O O . ILE A 1 94 ? -6.080 7.997 3.498 1.00 89.44 94 ILE A O 1
ATOM 713 N N . VAL A 1 95 ? -5.876 9.158 5.403 1.00 93.31 95 VAL A N 1
ATOM 714 C CA . VAL A 1 95 ? -4.901 10.121 4.861 1.00 93.31 95 VAL A CA 1
ATOM 715 C C . VAL A 1 95 ? -3.644 9.404 4.375 1.00 93.31 95 VAL A C 1
ATOM 717 O O . VAL A 1 95 ? -3.139 9.720 3.303 1.00 93.31 95 VAL A O 1
ATOM 720 N N . TRP A 1 96 ? -3.173 8.410 5.125 1.00 93.25 96 TRP A N 1
ATOM 721 C CA . TRP A 1 96 ? -2.016 7.600 4.760 1.00 93.25 96 TRP A CA 1
ATOM 722 C C . TRP A 1 96 ? -2.269 6.713 3.532 1.00 93.25 96 TRP A C 1
ATOM 724 O O . TRP A 1 96 ? -1.440 6.672 2.625 1.00 93.25 96 TRP A O 1
ATOM 734 N N . GLY A 1 97 ? -3.422 6.044 3.451 1.00 91.62 97 GLY A N 1
ATOM 735 C CA . GLY A 1 97 ? -3.790 5.259 2.269 1.00 91.62 97 GLY A CA 1
ATOM 736 C C . GLY A 1 97 ? -3.913 6.127 1.014 1.00 91.62 97 GLY A C 1
ATOM 737 O O . GLY A 1 97 ? -3.363 5.804 -0.037 1.00 91.62 97 GLY A O 1
ATOM 738 N N . MET A 1 98 ? -4.573 7.282 1.131 1.00 93.69 98 MET A N 1
ATOM 739 C CA . MET A 1 98 ? -4.748 8.220 0.018 1.00 93.69 98 MET A CA 1
ATOM 740 C C . MET A 1 98 ? -3.430 8.870 -0.419 1.00 93.69 98 MET A C 1
ATOM 742 O O . MET A 1 98 ? -3.222 9.062 -1.618 1.00 93.69 98 MET A O 1
ATOM 746 N N . SER A 1 99 ? -2.521 9.185 0.511 1.00 92.69 99 SER A N 1
ATOM 747 C CA . SER A 1 99 ? -1.209 9.740 0.160 1.00 92.69 99 SER A CA 1
ATOM 748 C C . SER A 1 99 ? -0.350 8.729 -0.601 1.00 92.69 99 SER A C 1
ATOM 750 O O . SER A 1 99 ? 0.270 9.092 -1.599 1.00 92.69 99 SER A O 1
ATOM 752 N N . MET A 1 100 ? -0.378 7.451 -0.208 1.00 91.81 100 MET A N 1
ATOM 753 C CA . MET A 1 100 ? 0.315 6.387 -0.940 1.00 91.81 100 MET A CA 1
ATOM 754 C C . MET A 1 100 ? -0.311 6.097 -2.299 1.00 91.81 100 MET A C 1
ATOM 756 O O . MET A 1 100 ? 0.410 5.847 -3.260 1.00 91.81 100 MET A O 1
ATOM 760 N N . ALA A 1 101 ? -1.635 6.176 -2.422 1.00 92.06 101 ALA A N 1
ATOM 761 C CA . ALA A 1 101 ? -2.309 6.065 -3.712 1.00 92.06 101 ALA A CA 1
ATOM 762 C C . ALA A 1 101 ? -1.903 7.196 -4.674 1.00 92.06 101 ALA A C 1
ATOM 764 O O . ALA A 1 101 ? -1.647 6.948 -5.854 1.00 92.06 101 ALA A O 1
ATOM 765 N N . LEU A 1 102 ? -1.786 8.429 -4.169 1.00 92.62 102 LEU A N 1
ATOM 766 C CA . LEU A 1 102 ? -1.290 9.561 -4.951 1.00 92.62 102 LEU A CA 1
ATOM 767 C C . LEU A 1 102 ? 0.171 9.354 -5.371 1.00 92.62 102 LEU A C 1
ATOM 769 O O . LEU A 1 102 ? 0.494 9.523 -6.546 1.00 92.62 102 LEU A O 1
ATOM 773 N N . ALA A 1 103 ? 1.036 8.950 -4.437 1.00 92.19 103 ALA A N 1
ATOM 774 C CA . ALA A 1 103 ? 2.440 8.668 -4.721 1.00 92.19 103 ALA A CA 1
ATOM 775 C C . ALA A 1 103 ? 2.596 7.554 -5.770 1.00 92.19 103 ALA A C 1
ATOM 777 O O . ALA A 1 103 ? 3.388 7.703 -6.698 1.00 92.19 103 ALA A O 1
ATOM 778 N N . LEU A 1 104 ? 1.782 6.493 -5.683 1.00 91.44 104 LEU A N 1
ATOM 779 C CA . LEU A 1 104 ? 1.747 5.415 -6.672 1.00 91.44 104 LEU A CA 1
ATOM 780 C C . LEU A 1 104 ? 1.420 5.949 -8.066 1.00 91.44 104 LEU A C 1
ATOM 782 O O . LEU A 1 104 ? 2.141 5.676 -9.024 1.00 91.44 104 LEU A O 1
ATOM 786 N N . LYS A 1 105 ? 0.356 6.751 -8.177 1.00 90.75 105 LYS A N 1
ATOM 787 C CA . LYS A 1 105 ? -0.058 7.344 -9.451 1.00 90.75 105 LYS A CA 1
ATOM 788 C C . LYS A 1 105 ? 1.059 8.193 -10.060 1.00 90.75 105 LYS A C 1
ATOM 790 O O . LYS A 1 105 ? 1.337 8.066 -11.248 1.00 90.75 105 LYS A O 1
ATOM 795 N N . ILE A 1 106 ? 1.714 9.023 -9.247 1.00 90.12 106 ILE A N 1
ATOM 796 C CA . ILE A 1 106 ? 2.838 9.857 -9.691 1.00 90.12 106 ILE A CA 1
ATOM 797 C C . ILE A 1 106 ? 4.000 8.978 -10.172 1.00 90.12 106 ILE A C 1
ATOM 799 O O . ILE A 1 106 ? 4.520 9.219 -11.258 1.00 90.12 106 ILE A O 1
ATOM 803 N N . SER A 1 107 ? 4.368 7.932 -9.422 1.00 87.44 107 SER A N 1
ATOM 804 C CA . SER A 1 107 ? 5.448 7.021 -9.830 1.00 87.44 107 SER A CA 1
ATOM 805 C C . SER A 1 107 ? 5.145 6.281 -11.133 1.00 87.44 107 SER A C 1
ATOM 807 O O . SER A 1 107 ? 6.024 6.164 -11.979 1.00 87.44 107 SER A O 1
ATOM 809 N N . LEU A 1 108 ? 3.901 5.837 -11.343 1.00 87.06 108 LEU A N 1
ATOM 810 C CA . LEU A 1 108 ? 3.511 5.130 -12.565 1.00 87.06 108 LEU A CA 1
ATOM 811 C C . LEU A 1 108 ? 3.566 6.047 -13.790 1.00 87.06 108 LEU A C 1
ATOM 813 O O . LEU A 1 108 ? 4.106 5.652 -14.820 1.00 87.06 108 LEU A O 1
ATOM 817 N N . ILE A 1 109 ? 3.073 7.284 -13.666 1.00 87.88 109 ILE A N 1
ATOM 818 C CA . ILE A 1 109 ? 3.169 8.290 -14.734 1.00 87.88 109 ILE A CA 1
ATOM 819 C C . ILE A 1 109 ? 4.637 8.605 -15.044 1.00 87.88 109 ILE A C 1
ATOM 821 O O . ILE A 1 109 ? 5.014 8.704 -16.208 1.00 87.88 109 ILE A O 1
ATOM 825 N N . PHE A 1 110 ? 5.476 8.733 -14.015 1.00 86.56 110 PHE A N 1
ATOM 826 C CA . PHE A 1 110 ? 6.900 9.005 -14.187 1.00 86.56 110 PHE A CA 1
ATOM 827 C C . PHE A 1 110 ? 7.626 7.874 -14.931 1.00 86.56 110 PHE A C 1
ATOM 829 O O . PHE A 1 110 ?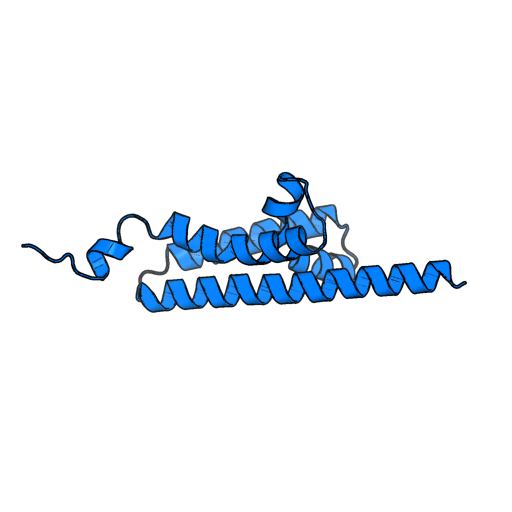 8.385 8.144 -15.859 1.00 86.56 110 PHE A O 1
ATOM 836 N N . VAL A 1 111 ? 7.351 6.610 -14.589 1.00 83.12 111 VAL A N 1
ATOM 837 C CA . VAL A 1 111 ? 7.915 5.452 -15.306 1.00 83.12 111 VAL A CA 1
ATOM 838 C C . VAL A 1 111 ? 7.426 5.403 -16.757 1.00 83.12 111 VAL A C 1
ATOM 840 O O . VAL A 1 111 ? 8.229 5.179 -17.658 1.00 83.12 111 VAL A O 1
ATOM 843 N N . GLN A 1 112 ? 6.139 5.664 -17.008 1.00 83.69 112 GLN A N 1
ATOM 844 C CA . GLN A 1 112 ? 5.600 5.733 -18.374 1.00 83.69 112 GLN A CA 1
ATOM 845 C C . GLN A 1 112 ? 6.275 6.832 -19.204 1.00 83.69 112 GLN A C 1
ATOM 847 O O . GLN A 1 112 ? 6.584 6.617 -20.374 1.00 83.69 112 GLN A O 1
ATOM 852 N N . TYR A 1 113 ? 6.533 7.992 -18.599 1.00 84.38 113 TYR A N 1
ATOM 853 C CA . TYR A 1 113 ? 7.218 9.099 -19.258 1.00 84.38 113 TYR A CA 1
ATOM 854 C C . TYR A 1 113 ? 8.676 8.763 -19.603 1.00 84.38 113 TYR A C 1
ATOM 856 O O . TYR A 1 113 ? 9.120 9.046 -20.714 1.00 84.38 113 TYR A O 1
ATOM 864 N N . LEU A 1 114 ? 9.406 8.117 -18.687 1.00 82.56 114 LEU A N 1
ATOM 865 C CA . LEU A 1 114 ? 10.771 7.651 -18.950 1.00 82.56 114 LEU A CA 1
ATOM 866 C C . LEU A 1 114 ? 10.821 6.618 -20.083 1.00 82.56 114 LEU A C 1
ATOM 868 O O . LEU A 1 114 ? 11.643 6.751 -20.983 1.00 82.56 114 LEU A O 1
ATOM 872 N N . GLY A 1 115 ? 9.908 5.643 -20.089 1.00 78.69 115 GLY A N 1
ATOM 873 C CA . GLY A 1 115 ? 9.842 4.651 -21.167 1.00 78.69 115 GLY A CA 1
ATOM 874 C C . GLY A 1 115 ? 9.509 5.266 -22.532 1.00 78.69 115 GLY A C 1
ATOM 875 O O . GLY A 1 115 ? 10.050 4.846 -23.552 1.00 78.69 115 GLY A O 1
ATOM 876 N N . ALA A 1 116 ? 8.663 6.301 -22.565 1.00 74.81 116 ALA A N 1
ATOM 877 C CA . ALA A 1 116 ? 8.359 7.025 -23.799 1.00 74.81 116 ALA A CA 1
ATOM 878 C C . ALA A 1 116 ? 9.586 7.768 -24.362 1.00 74.81 116 ALA A C 1
ATOM 880 O O . ALA A 1 116 ? 9.780 7.790 -25.577 1.00 74.81 116 ALA A O 1
ATOM 881 N N . LEU A 1 117 ? 10.430 8.334 -23.493 1.00 74.31 117 LEU A N 1
ATOM 882 C CA . LEU A 1 117 ? 11.686 8.990 -23.876 1.00 74.31 117 LEU A CA 1
ATOM 883 C C . LEU A 1 117 ? 12.691 8.017 -24.504 1.00 74.31 117 LEU A C 1
ATOM 885 O O . LEU A 1 117 ? 13.289 8.357 -25.520 1.00 74.31 117 LEU A O 1
ATOM 889 N N . GLU A 1 118 ? 12.839 6.812 -23.948 1.00 69.38 118 GLU A N 1
ATOM 890 C CA . GLU A 1 118 ? 13.732 5.784 -24.509 1.00 69.38 118 GLU A CA 1
ATOM 891 C C . GLU A 1 118 ? 13.265 5.286 -25.881 1.00 69.38 118 GLU A C 1
ATOM 893 O O . GLU A 1 118 ? 14.088 5.012 -26.743 1.00 69.38 118 GLU A O 1
ATOM 898 N N . SER A 1 119 ? 11.952 5.208 -26.120 1.00 66.44 119 SER A N 1
ATOM 899 C CA . SER A 1 119 ? 11.407 4.794 -27.424 1.00 66.44 119 SER A CA 1
ATOM 900 C C . SER A 1 119 ? 11.501 5.856 -28.530 1.00 66.44 119 SER A C 1
ATOM 902 O O . SER A 1 119 ? 11.216 5.556 -29.688 1.00 66.44 119 SER A O 1
ATOM 904 N N . ALA A 1 120 ? 11.846 7.097 -28.173 1.00 59.06 120 ALA A N 1
ATOM 905 C CA . ALA A 1 120 ? 11.970 8.222 -29.098 1.00 59.06 120 ALA A CA 1
ATOM 906 C C . ALA A 1 120 ? 13.426 8.523 -29.512 1.00 59.06 120 ALA A C 1
ATOM 908 O O . ALA A 1 120 ? 13.632 9.380 -30.375 1.00 59.06 120 ALA A O 1
ATOM 909 N N . GLN A 1 121 ? 14.409 7.853 -28.897 1.00 52.56 121 GLN A N 1
ATOM 910 C CA . GLN A 1 121 ? 15.826 7.869 -29.290 1.00 52.56 121 GLN A CA 1
ATOM 911 C C . GLN A 1 121 ? 16.150 6.704 -30.224 1.00 52.56 121 GLN A C 1
ATOM 913 O O . GLN A 1 121 ? 17.013 6.916 -31.105 1.00 52.56 121 GLN A O 1
#

Organism: NCBI:txid1679444

Secondary structure (DSSP, 8-stat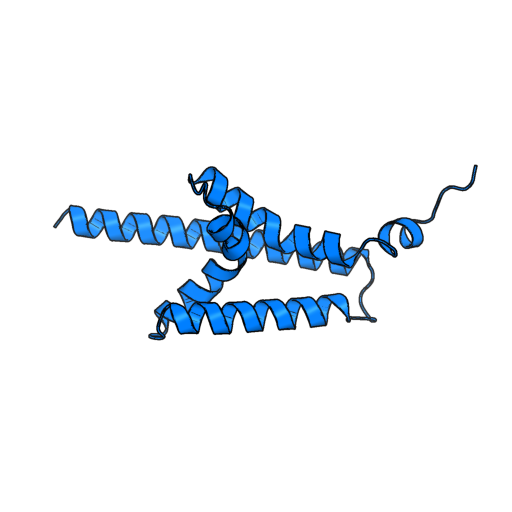e):
-----HHHHHHTTHHHHHHHHHHHHHHHHHHHTT---HHHHHHTTTHHHHHHHHHTT--HHHHHHHHHHHHHHHHHHHHH-TTS-HHHHHHHHHHHHHHHHHHHHHHHHHHHHHHHHHTT-

Foldseek 3Di:
DDDDDPCVVCVPCPLVLLVCLQLVLQLVLVVVVPDPDPVCSRLSLLPLQLVVVVVVVDDSVVSSVVSVVVVVVVSVCLVPVPPDDSVRSSVVSNVNNNVSNVSSNVVVVVVVVVVVVVVVD

Sequence (121 aa):
MYIPTQEERYSKKSTATLLLCVIAPSAVVLGLMGGTDLMLLLTAFIQPLAFLISLCGLSNTMGIIISSLVQAILFFMLARAKKLSPKRRLTIAIVWGMSMALALKISLIFVQYLGALESAQ